Protein AF-A0A2E9TA88-F1 (afdb_monomer_lite)

Structure (mmCIF, N/CA/C/O backbone):
data_AF-A0A2E9TA88-F1
#
_entry.id   AF-A0A2E9TA88-F1
#
loop_
_atom_site.group_PDB
_atom_site.id
_atom_site.type_symbol
_atom_site.label_atom_id
_atom_site.label_alt_id
_atom_site.label_comp_id
_atom_site.label_asym_id
_atom_site.label_entity_id
_atom_site.label_seq_id
_atom_site.pdbx_PDB_ins_code
_atom_site.Cartn_x
_atom_site.Cartn_y
_atom_site.Cartn_z
_atom_site.occupancy
_atom_site.B_iso_or_equiv
_atom_site.auth_seq_id
_atom_site.auth_comp_id
_atom_site.auth_asym_id
_atom_site.auth_atom_id
_atom_site.pdbx_PDB_model_num
ATOM 1 N N . MET A 1 1 ? 21.517 14.855 -7.840 1.00 64.50 1 MET A N 1
ATOM 2 C CA . MET A 1 1 ? 20.316 13.992 -7.764 1.00 64.50 1 MET A CA 1
ATOM 3 C C . MET A 1 1 ? 20.311 13.324 -6.396 1.00 64.50 1 MET A C 1
ATOM 5 O O . MET A 1 1 ? 21.355 12.834 -5.996 1.00 64.50 1 MET A O 1
ATOM 9 N N . TYR A 1 2 ? 19.196 13.346 -5.662 1.00 88.00 2 TYR A N 1
ATOM 10 C CA . TYR A 1 2 ? 19.127 12.972 -4.236 1.00 88.00 2 TYR A CA 1
ATOM 11 C C . TYR A 1 2 ? 19.214 11.457 -3.931 1.00 88.00 2 TYR A C 1
ATOM 13 O O . TYR A 1 2 ? 18.961 11.056 -2.803 1.00 88.00 2 TYR A O 1
ATOM 21 N N . GLY A 1 3 ? 19.535 10.604 -4.914 1.00 94.12 3 GLY A N 1
ATOM 22 C CA . GLY A 1 3 ? 19.654 9.149 -4.715 1.00 94.12 3 GLY A CA 1
ATOM 23 C C . GLY A 1 3 ? 18.338 8.413 -4.423 1.00 94.12 3 GLY A C 1
ATOM 24 O O . GLY A 1 3 ? 18.372 7.254 -4.025 1.00 94.12 3 GLY A O 1
ATOM 25 N N . ILE A 1 4 ? 17.188 9.070 -4.616 1.00 94.00 4 ILE A N 1
ATOM 26 C CA . ILE A 1 4 ? 15.864 8.491 -4.363 1.00 94.00 4 ILE A CA 1
ATOM 27 C C . ILE A 1 4 ? 15.495 7.543 -5.507 1.00 94.00 4 ILE A C 1
ATOM 29 O O . ILE A 1 4 ? 15.455 7.947 -6.671 1.00 94.00 4 ILE A O 1
ATOM 33 N N . THR A 1 5 ? 15.209 6.287 -5.173 1.00 95.31 5 THR A N 1
ATOM 34 C CA . THR A 1 5 ? 14.822 5.257 -6.141 1.00 95.31 5 THR A CA 1
ATOM 35 C C . THR A 1 5 ? 13.315 5.253 -6.389 1.00 95.31 5 THR A C 1
ATOM 37 O O . THR A 1 5 ? 12.523 5.675 -5.545 1.00 95.31 5 THR A O 1
ATOM 40 N N . VAL A 1 6 ? 12.895 4.724 -7.541 1.00 92.38 6 VAL A N 1
ATOM 41 C CA . VAL A 1 6 ? 11.467 4.549 -7.864 1.00 92.38 6 VAL A CA 1
ATOM 42 C C . VAL A 1 6 ? 10.768 3.698 -6.806 1.00 92.38 6 VAL A C 1
ATOM 44 O O . VAL A 1 6 ? 9.703 4.079 -6.337 1.00 92.38 6 VAL A O 1
ATOM 47 N N . LEU A 1 7 ? 11.411 2.624 -6.337 1.00 93.50 7 LEU A N 1
ATOM 48 C CA . LEU A 1 7 ? 10.887 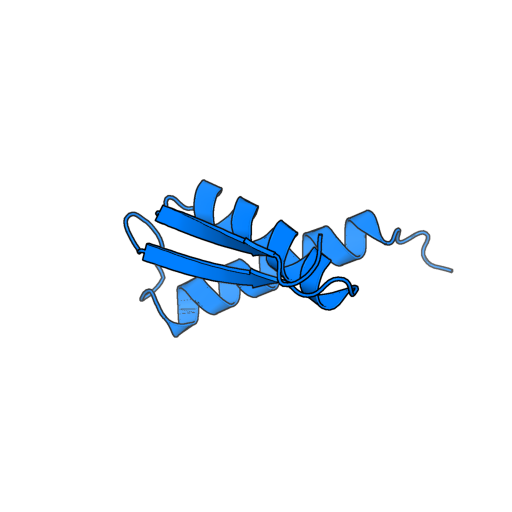1.792 -5.252 1.00 93.50 7 LEU A CA 1
ATOM 49 C C . LEU A 1 7 ? 10.601 2.613 -3.984 1.00 93.50 7 LEU A C 1
ATOM 51 O O . LEU A 1 7 ? 9.528 2.484 -3.401 1.00 93.50 7 LEU A O 1
ATOM 55 N N . GLN A 1 8 ? 11.528 3.487 -3.579 1.00 95.25 8 GLN A N 1
ATOM 56 C CA . GLN A 1 8 ? 11.340 4.354 -2.410 1.00 95.25 8 GLN A CA 1
ATOM 57 C C . GLN A 1 8 ? 10.185 5.342 -2.606 1.00 95.25 8 GLN A C 1
ATOM 59 O O . 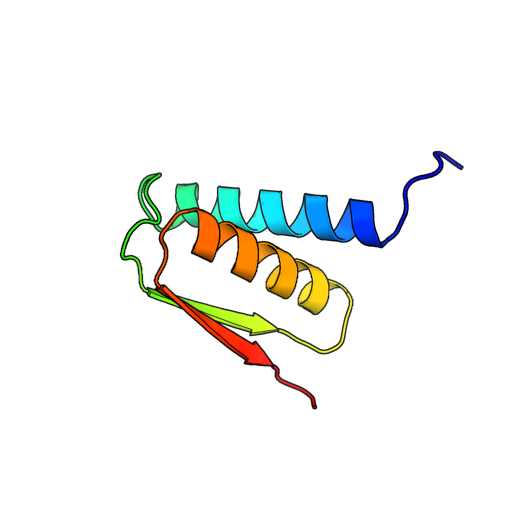GLN A 1 8 ? 9.394 5.548 -1.685 1.00 95.25 8 GLN A O 1
ATOM 64 N N . MET A 1 9 ? 10.060 5.931 -3.799 1.00 95.06 9 MET A N 1
ATOM 65 C CA . MET A 1 9 ? 8.950 6.836 -4.112 1.00 95.06 9 MET A CA 1
ATOM 66 C C . MET A 1 9 ? 7.603 6.112 -4.071 1.00 95.06 9 MET A C 1
ATOM 68 O O . MET A 1 9 ? 6.670 6.608 -3.443 1.00 95.06 9 MET A O 1
ATOM 72 N N . THR A 1 10 ? 7.512 4.929 -4.679 1.00 95.50 10 THR A N 1
ATOM 73 C CA . THR A 1 10 ? 6.296 4.106 -4.720 1.00 95.50 10 THR A CA 1
ATOM 74 C C . THR A 1 10 ? 5.872 3.650 -3.327 1.00 95.50 10 THR A C 1
ATOM 76 O O . THR A 1 10 ? 4.696 3.726 -2.964 1.00 95.50 10 THR A O 1
ATOM 79 N N . GLU A 1 11 ? 6.825 3.216 -2.505 1.00 95.75 11 GLU A N 1
ATOM 80 C CA . GLU A 1 11 ? 6.576 2.829 -1.117 1.00 95.75 11 GLU A CA 1
ATOM 81 C C . GLU A 1 11 ? 6.042 3.996 -0.282 1.00 95.75 11 GLU A C 1
ATOM 83 O O . GLU A 1 11 ? 5.042 3.863 0.431 1.00 95.75 11 GLU A O 1
ATOM 88 N N . HIS A 1 12 ? 6.651 5.173 -0.430 1.00 95.81 12 HIS A N 1
ATOM 89 C CA . HIS A 1 12 ? 6.193 6.381 0.245 1.00 95.81 12 HIS A CA 1
ATOM 90 C C . HIS A 1 12 ? 4.803 6.826 -0.243 1.00 95.81 12 HIS A C 1
ATOM 92 O O . HIS A 1 12 ? 3.934 7.144 0.573 1.00 95.81 12 HIS A O 1
ATOM 98 N N . ALA A 1 13 ? 4.557 6.790 -1.556 1.00 96.12 13 ALA A N 1
ATOM 99 C CA . ALA A 1 13 ? 3.266 7.132 -2.147 1.00 96.12 13 ALA A CA 1
ATOM 100 C C . ALA A 1 13 ? 2.145 6.209 -1.644 1.00 96.12 13 ALA A C 1
ATOM 102 O O . ALA A 1 13 ? 1.114 6.695 -1.175 1.00 96.12 13 ALA A O 1
ATOM 103 N N . GLY A 1 14 ? 2.361 4.891 -1.661 1.00 96.94 14 GLY A N 1
ATOM 104 C CA . GLY A 1 14 ? 1.365 3.923 -1.202 1.00 96.94 14 GLY A CA 1
ATOM 105 C C . GLY A 1 14 ? 1.066 4.021 0.295 1.00 96.94 14 GLY A C 1
ATOM 106 O O . GLY A 1 14 ? -0.099 3.974 0.694 1.00 96.94 14 GLY A O 1
ATOM 107 N N . ARG A 1 15 ? 2.082 4.251 1.142 1.00 97.12 15 ARG A N 1
ATOM 108 C CA . ARG A 1 15 ? 1.878 4.505 2.581 1.00 97.12 15 ARG A CA 1
ATOM 109 C C . ARG A 1 15 ? 1.002 5.733 2.822 1.00 97.12 15 ARG A C 1
ATOM 111 O O . ARG A 1 15 ? 0.096 5.683 3.660 1.00 97.12 15 ARG A O 1
ATOM 118 N N . ASN A 1 16 ? 1.265 6.821 2.105 1.00 97.38 16 ASN A N 1
ATOM 119 C CA . ASN A 1 16 ? 0.497 8.054 2.257 1.00 97.38 16 ASN A CA 1
ATOM 120 C C . ASN A 1 16 ? -0.937 7.878 1.757 1.00 97.38 16 ASN A C 1
ATOM 122 O O . ASN A 1 16 ? -1.867 8.303 2.440 1.00 97.38 16 ASN A O 1
ATOM 126 N N . LEU A 1 17 ? -1.131 7.168 0.643 1.00 96.94 17 LEU A N 1
ATOM 127 C CA . LEU A 1 17 ? -2.457 6.838 0.127 1.00 96.94 17 LEU A CA 1
ATOM 128 C C . LEU A 1 17 ? -3.263 5.982 1.116 1.00 96.94 17 LEU A C 1
ATOM 130 O O . LEU A 1 17 ? -4.408 6.314 1.414 1.00 96.94 17 LEU A O 1
ATOM 134 N N . ALA A 1 18 ? -2.668 4.932 1.688 1.00 97.50 18 ALA A N 1
ATOM 135 C CA . ALA A 1 18 ? -3.324 4.097 2.698 1.00 97.50 18 ALA A CA 1
ATOM 136 C C . ALA A 1 18 ? -3.673 4.888 3.971 1.00 97.50 18 ALA A C 1
ATOM 138 O O . ALA A 1 18 ? -4.754 4.723 4.540 1.00 97.50 18 ALA A O 1
ATOM 139 N N . THR A 1 19 ? -2.774 5.777 4.403 1.00 97.19 19 THR A N 1
ATOM 140 C CA . THR A 1 19 ? -2.993 6.644 5.570 1.00 97.19 19 THR A CA 1
ATOM 141 C C . THR A 1 19 ? -4.152 7.607 5.331 1.00 97.19 19 THR A C 1
ATOM 143 O O . THR A 1 19 ? -5.025 7.724 6.191 1.00 97.19 19 THR A O 1
ATOM 146 N N . LEU A 1 20 ? -4.189 8.241 4.155 1.00 97.31 20 LEU A N 1
ATOM 147 C CA . LEU A 1 20 ? -5.262 9.146 3.759 1.00 97.31 20 LEU A CA 1
ATOM 148 C C . LEU A 1 20 ? -6.599 8.407 3.642 1.00 97.31 20 LEU A C 1
ATOM 150 O O . LEU A 1 20 ? -7.608 8.879 4.158 1.00 97.31 20 LEU A O 1
ATOM 154 N N . ALA A 1 21 ? -6.613 7.223 3.025 1.00 96.56 21 ALA A N 1
ATOM 155 C CA . ALA A 1 21 ? -7.823 6.416 2.916 1.00 96.56 21 ALA A CA 1
ATOM 156 C C . ALA A 1 21 ? -8.379 6.049 4.302 1.00 96.56 21 ALA A C 1
ATOM 158 O O . ALA A 1 21 ? -9.572 6.197 4.555 1.00 96.56 21 ALA A O 1
ATOM 159 N N . ARG A 1 22 ? -7.503 5.658 5.237 1.00 95.81 22 ARG A N 1
ATOM 160 C CA . ARG A 1 22 ? -7.885 5.367 6.624 1.00 95.81 22 ARG A CA 1
ATOM 161 C C . ARG A 1 22 ? -8.477 6.578 7.341 1.00 95.81 22 ARG A C 1
ATOM 163 O O . ARG A 1 22 ? -9.451 6.414 8.072 1.00 95.81 22 ARG A O 1
ATOM 170 N N . SER A 1 23 ? -7.897 7.765 7.165 1.00 96.75 23 SER A N 1
ATOM 171 C CA . SER A 1 23 ? -8.405 8.973 7.822 1.00 96.75 23 SER A CA 1
ATOM 172 C C . SER A 1 23 ? -9.714 9.469 7.216 1.00 96.75 23 SER A C 1
ATOM 174 O O . SER A 1 23 ? -10.569 9.936 7.953 1.00 96.75 23 SER A O 1
ATOM 176 N N . VAL A 1 24 ? -9.867 9.380 5.892 1.00 97.44 24 VAL A N 1
ATOM 177 C CA . VAL A 1 24 ? -11.023 9.945 5.181 1.00 97.44 24 VAL A CA 1
ATOM 178 C C . VAL A 1 24 ? -12.226 9.004 5.200 1.00 97.44 24 VAL A C 1
ATOM 180 O O . VAL A 1 24 ? -13.350 9.473 5.325 1.00 97.44 24 VAL A O 1
ATOM 183 N N . PHE A 1 25 ? -12.009 7.692 5.074 1.00 95.69 25 PHE A N 1
ATOM 184 C CA . PHE A 1 25 ? -13.101 6.737 4.851 1.00 95.69 25 PHE A CA 1
ATOM 185 C C . PHE A 1 25 ? -13.369 5.796 6.024 1.00 95.69 25 PHE A C 1
ATOM 187 O O . PHE A 1 25 ? -14.438 5.192 6.070 1.00 95.69 25 PHE A O 1
ATOM 194 N N . PHE A 1 26 ? -12.413 5.619 6.943 1.00 94.19 26 PHE A N 1
ATOM 195 C CA . PHE A 1 26 ? -12.488 4.563 7.959 1.00 94.19 26 PHE A CA 1
ATOM 196 C C . PHE A 1 26 ? -12.430 5.078 9.401 1.00 94.19 26 PHE A C 1
ATOM 198 O O . PHE A 1 26 ? -12.149 4.293 10.305 1.00 94.19 26 PHE A O 1
ATOM 205 N N . ASP A 1 27 ? -12.666 6.374 9.626 1.00 93.50 27 ASP A N 1
ATOM 206 C CA . ASP A 1 27 ? -12.634 7.015 10.952 1.00 93.50 27 ASP A CA 1
ATOM 207 C C . ASP A 1 27 ? -11.343 6.712 11.735 1.00 93.50 27 ASP A C 1
ATOM 209 O O . ASP A 1 27 ? -11.336 6.528 12.951 1.00 93.50 27 ASP A O 1
ATOM 213 N N . GLY A 1 28 ? -10.221 6.595 11.018 1.00 93.06 28 GLY A N 1
ATOM 214 C CA . GLY A 1 28 ? -8.926 6.264 11.609 1.00 93.06 28 GLY A CA 1
ATOM 215 C C . GLY A 1 28 ? -8.668 4.767 11.843 1.00 93.06 28 GLY A C 1
ATOM 216 O O . GLY A 1 28 ? -7.542 4.422 12.206 1.00 93.06 28 GLY A O 1
ATOM 217 N N . ALA A 1 29 ? -9.623 3.869 11.570 1.00 94.50 29 ALA A N 1
ATOM 218 C CA . ALA A 1 29 ? -9.513 2.427 11.816 1.00 94.50 29 ALA A CA 1
ATOM 219 C C . ALA A 1 29 ? -9.864 1.575 10.579 1.00 94.50 29 ALA A C 1
ATOM 221 O O . ALA A 1 29 ? -11.027 1.379 10.234 1.00 94.50 29 ALA A O 1
ATOM 222 N N . ALA A 1 30 ? -8.838 1.007 9.937 1.00 95.06 30 ALA A N 1
ATOM 223 C CA . ALA A 1 30 ? -8.996 0.180 8.736 1.00 95.06 30 ALA A CA 1
ATOM 224 C C . ALA A 1 30 ? -9.348 -1.296 9.029 1.00 95.06 30 ALA A C 1
ATOM 226 O O . ALA A 1 30 ? -9.739 -2.016 8.113 1.00 95.06 30 ALA A O 1
ATOM 227 N N . THR A 1 31 ? -9.236 -1.752 10.282 1.00 97.62 31 THR A N 1
ATOM 228 C CA . THR A 1 31 ? -9.463 -3.153 10.668 1.00 97.62 31 THR A CA 1
ATOM 229 C C . THR A 1 31 ? -10.861 -3.638 10.286 1.00 97.62 31 THR A C 1
ATOM 231 O O . THR A 1 31 ? -11.859 -3.008 10.629 1.00 97.62 31 THR A O 1
ATOM 234 N N . GLY A 1 32 ? -10.939 -4.763 9.574 1.00 96.44 32 GLY A N 1
ATOM 235 C CA . GLY A 1 32 ? -12.193 -5.374 9.126 1.00 96.44 32 GLY A CA 1
ATOM 236 C C . GLY A 1 32 ? -12.938 -4.592 8.038 1.00 96.44 32 GLY A C 1
ATOM 237 O O . GLY A 1 32 ? -14.017 -5.012 7.621 1.00 96.44 32 GLY A O 1
ATOM 238 N N . ARG A 1 33 ? -12.395 -3.464 7.556 1.00 97.50 33 ARG A N 1
ATOM 239 C CA . ARG A 1 33 ? -12.983 -2.703 6.448 1.00 97.50 33 ARG A CA 1
ATOM 240 C C . ARG A 1 33 ? -12.702 -3.413 5.133 1.00 97.50 33 ARG A C 1
ATOM 242 O O . ARG A 1 33 ? -11.570 -3.806 4.872 1.00 97.50 33 ARG A O 1
ATOM 249 N N . ASN A 1 34 ? -13.723 -3.538 4.295 1.00 97.69 34 ASN A N 1
ATOM 250 C CA . ASN A 1 34 ? -13.573 -4.101 2.958 1.00 97.69 34 ASN A CA 1
ATOM 251 C C . ASN A 1 34 ? -13.115 -3.004 1.996 1.00 97.69 34 ASN A C 1
ATOM 253 O O . ASN A 1 34 ? -13.773 -1.968 1.888 1.00 97.69 34 ASN A O 1
ATOM 257 N N . VAL A 1 35 ? -12.002 -3.229 1.299 1.00 97.94 35 VAL A N 1
ATOM 258 C CA . VAL A 1 35 ? -11.426 -2.256 0.363 1.00 97.94 35 VAL A CA 1
ATOM 259 C C . VAL A 1 35 ? -11.159 -2.920 -0.977 1.00 97.94 35 VAL A C 1
ATOM 261 O O . VAL A 1 35 ? -10.433 -3.908 -1.041 1.00 97.94 35 VAL A O 1
ATOM 264 N N . LEU A 1 36 ? -11.702 -2.349 -2.050 1.00 97.69 36 LEU A N 1
ATOM 265 C CA . LEU A 1 36 ? -11.314 -2.689 -3.415 1.00 97.69 36 LEU A CA 1
ATOM 266 C C . LEU A 1 36 ? -10.287 -1.670 -3.911 1.00 97.69 36 LEU A C 1
ATOM 268 O O . LEU A 1 36 ? -10.578 -0.477 -3.983 1.00 97.69 36 LEU A O 1
ATOM 272 N N . VAL A 1 37 ? -9.103 -2.147 -4.279 1.00 97.19 37 VAL A N 1
ATOM 273 C CA . VAL A 1 37 ? -8.086 -1.353 -4.969 1.00 97.19 37 VAL A CA 1
ATOM 274 C C . VAL A 1 37 ? -8.091 -1.737 -6.442 1.00 97.19 37 VAL A C 1
ATOM 276 O O . VAL A 1 37 ? -7.897 -2.901 -6.777 1.00 97.19 37 VAL A O 1
ATOM 279 N N . VAL A 1 38 ? -8.299 -0.758 -7.321 1.00 97.12 38 VAL A N 1
ATOM 280 C CA . VAL A 1 38 ? -8.250 -0.940 -8.778 1.00 97.12 38 VAL A CA 1
ATOM 281 C C . VAL A 1 38 ? -6.979 -0.278 -9.303 1.00 97.12 38 VAL A C 1
ATOM 283 O O . VAL A 1 38 ? -6.842 0.942 -9.224 1.00 97.12 38 VAL A O 1
ATOM 286 N N . ALA A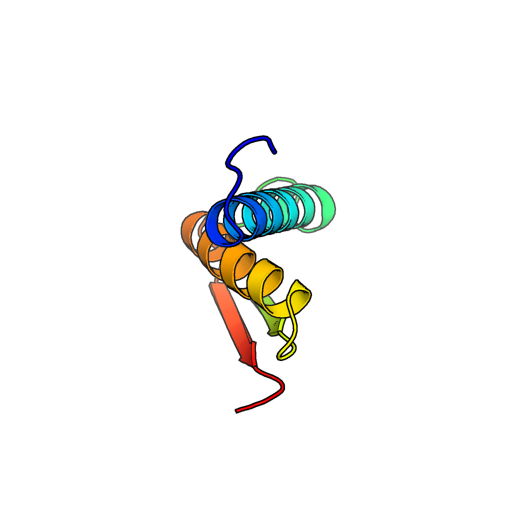 1 39 ? -6.036 -1.074 -9.807 1.00 96.62 39 ALA A N 1
ATOM 287 C CA . ALA A 1 39 ? -4.725 -0.605 -10.249 1.00 96.62 39 ALA A CA 1
ATOM 288 C C . ALA A 1 39 ? -4.561 -0.689 -11.777 1.00 96.62 39 ALA A C 1
ATOM 290 O O . ALA A 1 39 ? -4.865 -1.700 -12.418 1.00 96.62 39 ALA A O 1
ATOM 291 N N . GLY A 1 40 ? -4.078 0.413 -12.356 1.00 96.12 40 GLY A N 1
ATOM 292 C CA . GLY A 1 40 ? -3.636 0.508 -13.751 1.00 96.12 40 GLY A CA 1
ATOM 293 C C . GLY A 1 40 ? -2.212 -0.012 -13.965 1.00 96.12 40 GLY A C 1
ATOM 294 O O . GLY A 1 40 ? -1.487 -0.169 -12.992 1.00 96.12 40 GLY A O 1
ATOM 295 N N . PRO A 1 41 ? -1.763 -0.199 -15.218 1.00 93.94 41 PRO A N 1
ATOM 296 C CA . PRO A 1 41 ? -0.394 -0.636 -15.526 1.00 93.94 41 PRO A CA 1
ATOM 297 C C . PRO A 1 41 ? 0.679 0.464 -15.381 1.00 93.94 41 PRO A C 1
ATOM 299 O O . PRO A 1 41 ? 1.848 0.225 -15.663 1.00 93.94 41 PRO A O 1
ATOM 302 N N . GLY A 1 42 ? 0.300 1.695 -15.025 1.00 91.31 42 GLY A N 1
ATOM 303 C CA . GLY A 1 42 ? 1.227 2.826 -14.888 1.00 91.31 42 GLY A CA 1
ATOM 304 C C . GLY A 1 42 ? 1.697 3.057 -13.450 1.00 91.31 42 GLY A C 1
ATOM 305 O O . GLY A 1 42 ? 1.200 2.435 -12.519 1.00 91.31 42 GLY A O 1
ATOM 306 N N . GLY A 1 43 ? 2.568 4.051 -13.242 1.00 87.19 43 GLY A N 1
ATOM 307 C CA . GLY A 1 43 ? 3.154 4.341 -11.920 1.00 87.19 43 GLY A CA 1
ATOM 308 C C . GLY A 1 43 ? 2.149 4.673 -10.802 1.00 87.19 43 GLY A C 1
ATOM 309 O O . GLY A 1 43 ? 2.433 4.455 -9.627 1.00 87.19 43 GLY A O 1
ATOM 310 N N . ASN A 1 44 ? 0.938 5.137 -11.136 1.00 89.88 44 ASN A N 1
ATOM 311 C CA . ASN A 1 44 ? -0.141 5.285 -10.147 1.00 89.88 44 ASN A CA 1
ATOM 312 C C . ASN A 1 44 ? -0.675 3.928 -9.663 1.00 89.88 44 ASN A C 1
ATOM 314 O O . ASN A 1 44 ? -1.071 3.795 -8.506 1.00 89.88 44 ASN A O 1
ATOM 318 N N . GLY A 1 45 ? -0.669 2.925 -10.544 1.00 92.12 45 GLY A N 1
ATOM 319 C CA . GLY A 1 45 ? -0.959 1.541 -10.206 1.00 92.12 45 GLY A CA 1
ATOM 320 C C . GLY A 1 45 ? 0.007 1.023 -9.157 1.00 92.12 45 GLY A C 1
ATOM 321 O O . GLY A 1 45 ? -0.452 0.550 -8.123 1.00 92.12 45 GLY A O 1
ATOM 322 N N . ASP A 1 46 ? 1.314 1.211 -9.357 1.00 92.94 46 ASP A N 1
ATOM 323 C CA . ASP A 1 46 ? 2.349 0.807 -8.392 1.00 92.94 46 ASP A CA 1
ATOM 324 C C . ASP A 1 46 ? 2.113 1.424 -7.004 1.00 92.94 46 ASP A C 1
ATOM 326 O O . ASP A 1 46 ? 2.232 0.754 -5.974 1.00 92.94 46 ASP A O 1
ATOM 330 N N . GLY A 1 47 ? 1.710 2.700 -6.963 1.00 94.00 47 GLY A N 1
ATOM 331 C CA . GLY A 1 47 ? 1.294 3.368 -5.728 1.00 94.00 47 GLY A CA 1
ATOM 332 C C . GLY A 1 47 ? 0.065 2.714 -5.081 1.00 94.00 47 GLY A C 1
ATOM 333 O O . GLY A 1 47 ? 0.043 2.511 -3.866 1.00 94.00 47 GLY A O 1
ATOM 334 N N . GLY A 1 48 ? -0.932 2.327 -5.881 1.00 95.75 48 GLY A N 1
ATOM 335 C CA . GLY A 1 48 ? -2.107 1.570 -5.435 1.00 95.75 48 GLY A CA 1
ATOM 336 C C . GLY A 1 48 ? -1.769 0.164 -4.921 1.00 95.75 48 GLY A C 1
ATOM 337 O O . GLY A 1 48 ? -2.262 -0.245 -3.870 1.00 95.75 48 GLY A O 1
ATOM 338 N N . LEU A 1 49 ? -0.871 -0.556 -5.594 1.00 95.69 49 LEU A N 1
ATOM 339 C CA . LEU A 1 49 ? -0.333 -1.853 -5.165 1.00 95.69 49 LEU A CA 1
ATOM 340 C C . LEU A 1 49 ? 0.380 -1.736 -3.808 1.00 95.69 49 LEU A C 1
ATOM 342 O O . LEU A 1 49 ? 0.100 -2.492 -2.877 1.00 95.69 49 LEU A O 1
ATOM 346 N N . SER A 1 50 ? 1.243 -0.731 -3.656 1.00 97.12 50 SER A N 1
ATOM 347 C CA . SER A 1 50 ? 1.900 -0.424 -2.383 1.00 97.12 50 SER A CA 1
ATOM 348 C C . SER A 1 50 ? 0.880 -0.084 -1.282 1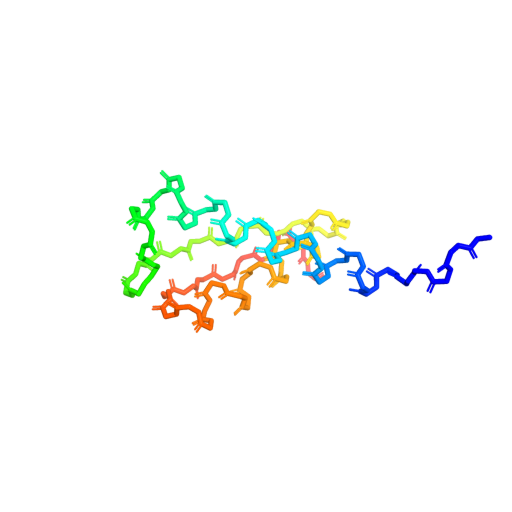.00 97.12 50 SER A C 1
ATOM 350 O O . SER A 1 50 ? 0.943 -0.633 -0.178 1.00 97.12 50 SER A O 1
ATOM 352 N N . ALA A 1 51 ? -0.135 0.734 -1.589 1.00 97.69 51 ALA A N 1
ATOM 353 C CA . ALA A 1 51 ? -1.213 1.064 -0.655 1.00 97.69 51 ALA A CA 1
ATOM 354 C C . ALA A 1 51 ? -2.042 -0.161 -0.241 1.00 97.69 51 ALA A C 1
ATOM 356 O O . ALA A 1 51 ? -2.409 -0.277 0.926 1.00 97.69 51 ALA A O 1
ATOM 357 N N . THR A 1 52 ? -2.286 -1.098 -1.163 1.00 97.94 52 THR A N 1
ATOM 358 C CA . THR A 1 52 ? -2.996 -2.366 -0.912 1.00 97.94 52 THR A CA 1
ATOM 359 C C . THR A 1 52 ? -2.332 -3.125 0.228 1.00 97.94 52 THR A C 1
ATOM 361 O O . THR A 1 52 ? -2.983 -3.465 1.217 1.00 97.94 52 THR A O 1
ATOM 364 N N . ARG A 1 53 ? -1.012 -3.329 0.134 1.00 97.12 53 ARG A N 1
ATOM 365 C CA . ARG A 1 53 ? -0.236 -4.014 1.174 1.00 97.12 53 ARG A CA 1
ATOM 366 C C . ARG A 1 53 ? -0.310 -3.274 2.507 1.00 97.12 53 ARG A C 1
ATOM 368 O O . ARG A 1 53 ? -0.457 -3.906 3.549 1.00 97.12 53 ARG A O 1
ATOM 375 N N . GLN A 1 54 ? -0.213 -1.946 2.493 1.00 97.50 54 GLN A N 1
ATOM 376 C CA . GLN A 1 54 ? -0.291 -1.149 3.719 1.00 97.50 54 GLN A CA 1
ATOM 377 C C . GLN A 1 54 ? -1.676 -1.239 4.377 1.00 97.50 54 GLN A C 1
ATOM 379 O O . GLN A 1 54 ? -1.756 -1.421 5.586 1.00 97.50 54 GLN A O 1
ATOM 384 N N . LEU A 1 55 ? -2.762 -1.178 3.603 1.00 97.94 55 LEU A N 1
ATOM 385 C CA . LEU A 1 55 ? -4.129 -1.344 4.108 1.00 97.94 55 LEU A CA 1
ATOM 386 C C . LEU A 1 55 ? -4.363 -2.747 4.678 1.00 97.94 55 LEU A C 1
ATOM 388 O O . LEU A 1 55 ? -4.928 -2.871 5.763 1.00 97.94 55 LEU A O 1
ATOM 392 N N . HIS A 1 56 ? 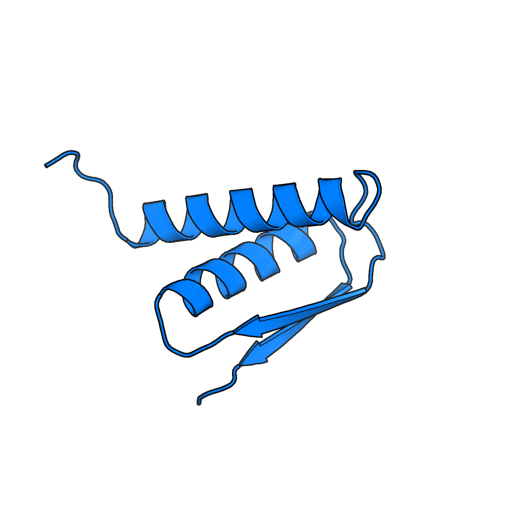-3.864 -3.785 4.002 1.00 97.81 56 HIS A N 1
ATOM 393 C CA . HIS A 1 56 ? -3.898 -5.156 4.512 1.00 97.81 56 HIS A CA 1
ATOM 394 C C . HIS A 1 56 ? -3.151 -5.275 5.849 1.00 97.81 56 HIS A C 1
ATOM 396 O O . HIS A 1 56 ? -3.683 -5.812 6.816 1.00 97.81 56 HIS A O 1
ATOM 402 N N . ASN A 1 57 ? -1.950 -4.696 5.949 1.00 96.69 57 ASN A N 1
ATOM 403 C CA . ASN A 1 57 ? -1.176 -4.679 7.195 1.00 96.69 57 ASN A CA 1
ATOM 404 C C . ASN A 1 57 ? -1.874 -3.906 8.329 1.00 96.69 57 ASN A C 1
ATOM 406 O O . ASN A 1 57 ? -1.646 -4.198 9.499 1.00 96.69 57 ASN A O 1
ATOM 410 N N . LEU A 1 58 ? -2.727 -2.935 7.994 1.00 95.56 58 LEU A N 1
ATOM 411 C CA . LEU A 1 58 ? -3.577 -2.213 8.945 1.00 95.56 58 LEU A CA 1
ATOM 412 C C . LEU A 1 58 ? -4.860 -2.984 9.318 1.00 95.56 58 LEU A C 1
ATOM 414 O O . LEU A 1 58 ? -5.696 -2.447 10.043 1.00 95.56 58 LEU A O 1
ATOM 418 N N . GLY A 1 59 ? -5.020 -4.221 8.840 1.00 96.88 59 GLY A N 1
ATOM 419 C CA . GLY A 1 59 ? -6.130 -5.113 9.169 1.00 96.88 59 GLY A CA 1
ATOM 420 C C . GLY A 1 59 ? -7.350 -4.990 8.256 1.00 96.88 59 GLY A C 1
ATOM 421 O O . GLY A 1 59 ? -8.397 -5.541 8.593 1.00 96.88 59 GLY A O 1
ATOM 422 N N . ALA A 1 60 ? -7.260 -4.263 7.140 1.00 98.00 60 ALA A N 1
ATOM 423 C CA . ALA A 1 60 ? -8.345 -4.204 6.165 1.00 98.00 60 ALA A CA 1
ATOM 424 C C . ALA A 1 60 ? -8.447 -5.509 5.359 1.00 98.00 60 ALA A C 1
ATOM 426 O O . ALA A 1 60 ? -7.443 -6.140 5.027 1.00 98.00 60 ALA A O 1
ATOM 427 N N . ASN A 1 61 ? -9.668 -5.860 4.966 1.00 98.19 61 ASN A N 1
ATOM 428 C CA . ASN A 1 61 ? -9.943 -6.933 4.019 1.00 98.19 61 ASN A CA 1
ATOM 429 C C . ASN A 1 61 ? -9.811 -6.367 2.601 1.00 98.19 61 ASN A C 1
ATOM 431 O O . ASN A 1 61 ? -10.750 -5.776 2.060 1.00 98.19 61 ASN A O 1
ATOM 435 N N . VAL A 1 62 ? -8.621 -6.485 2.016 1.00 97.94 62 VAL A N 1
ATOM 436 C CA . VAL A 1 62 ? -8.316 -5.843 0.733 1.00 97.94 62 VAL A CA 1
ATOM 437 C C . VAL A 1 62 ? -8.475 -6.822 -0.428 1.00 97.94 62 VAL A C 1
ATOM 439 O O . VAL A 1 62 ? -7.931 -7.921 -0.403 1.00 97.94 62 VAL A O 1
ATOM 442 N N . THR A 1 63 ? -9.179 -6.395 -1.473 1.00 98.31 63 THR A N 1
ATOM 443 C CA . THR A 1 63 ? -9.193 -7.033 -2.795 1.00 98.31 63 THR A CA 1
ATOM 444 C C . THR A 1 63 ? -8.447 -6.139 -3.775 1.00 98.31 63 THR A C 1
ATOM 446 O O . THR A 1 63 ? -8.741 -4.948 -3.870 1.00 98.31 63 THR A O 1
ATOM 449 N N . LEU A 1 64 ? -7.491 -6.704 -4.509 1.00 97.00 64 LEU A N 1
ATOM 450 C CA . LEU A 1 64 ? -6.765 -6.007 -5.567 1.00 97.00 64 LEU A CA 1
ATOM 451 C C . LEU A 1 64 ? -7.272 -6.472 -6.933 1.00 97.00 64 LEU A C 1
ATOM 453 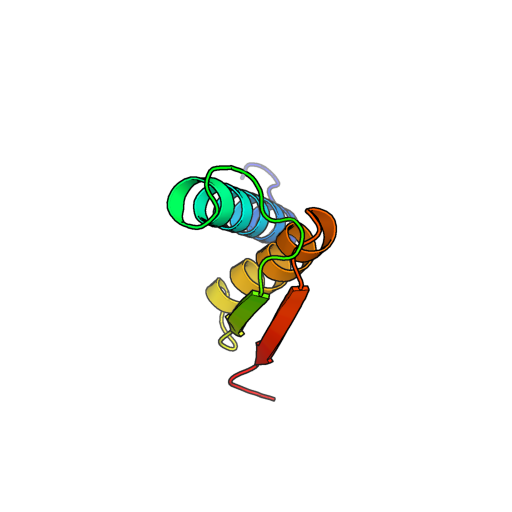O O . LEU A 1 64 ? -7.273 -7.666 -7.221 1.00 97.00 64 LEU A O 1
ATOM 457 N N . MET A 1 65 ? -7.656 -5.521 -7.779 1.00 97.69 65 MET A N 1
ATOM 458 C CA . MET A 1 65 ? -7.996 -5.741 -9.179 1.00 97.69 65 MET A CA 1
ATOM 459 C C . MET A 1 65 ? -6.969 -5.039 -10.064 1.00 97.69 65 MET A C 1
ATOM 461 O O . MET A 1 65 ? -6.825 -3.817 -10.013 1.00 97.69 65 MET A O 1
ATOM 465 N N . LEU A 1 66 ? -6.278 -5.812 -10.898 1.00 96.75 66 LEU A N 1
ATOM 466 C CA . LEU A 1 66 ? -5.426 -5.279 -11.954 1.00 96.75 66 LEU A CA 1
ATOM 467 C C . LEU A 1 66 ? -6.271 -5.079 -13.212 1.00 96.75 66 LEU A C 1
ATOM 469 O O . LEU A 1 66 ? -7.037 -5.956 -13.605 1.00 96.75 66 LEU A O 1
ATOM 473 N N . THR A 1 67 ? -6.158 -3.904 -13.824 1.00 95.31 67 THR A N 1
ATOM 474 C CA . THR A 1 67 ? -6.905 -3.559 -15.050 1.00 95.31 67 THR A CA 1
ATOM 475 C C . THR A 1 67 ? -6.164 -3.945 -16.330 1.00 95.31 67 THR A C 1
ATOM 477 O O . THR A 1 67 ? -6.712 -3.808 -17.422 1.00 95.31 67 THR A O 1
ATOM 480 N N . ALA A 1 68 ? -4.937 -4.447 -16.194 1.00 89.88 68 ALA A N 1
ATOM 481 C CA . ALA A 1 68 ? -4.122 -5.003 -17.261 1.00 89.88 68 ALA A CA 1
ATOM 482 C C . ALA A 1 68 ? -3.425 -6.291 -16.766 1.00 89.88 68 ALA A C 1
ATOM 484 O O . ALA A 1 68 ? -3.260 -6.429 -15.549 1.00 89.88 68 ALA A O 1
ATOM 485 N N . PRO A 1 69 ? -3.064 -7.217 -17.675 1.00 74.50 69 PRO A N 1
ATOM 486 C CA . PRO A 1 69 ? -2.336 -8.446 -17.350 1.00 74.50 69 PRO A CA 1
ATOM 487 C C . PRO A 1 69 ? -0.944 -8.207 -16.759 1.00 74.50 69 PRO A C 1
ATOM 489 O O . PRO A 1 69 ? -0.284 -7.231 -17.185 1.00 74.50 69 PRO A O 1
#

Foldseek 3Di:
DPPQDLVNVLLVLLLVVLQVCCVPPVVNQLAAAEEEQEAEPDSVSSSSVSVQVVSVVSHHNYDYHYPDD

pLDDT: mean 94.91, std 5.06, range [64.5, 98.31]

Secondary structure (DSSP, 8-state):
-----HHHHHHHHHHHHHHHHHHHHSTT--TT-EEEEEE-SSHHHHHHHHHHHHHHHTT-EEEEEES--

Radius of gyration: 12.42 Å; chains: 1; bounding box: 34×22×29 Å

Sequence (69 aa):
MYGITVLQMTEHAGRNLATLARSVFFDGAATGRNVLVVAGPGGNGDGGLSATRQLHNLGANVTLMLTAP